Protein AF-A0A9P7G8K1-F1 (afdb_monomer)

Foldseek 3Di:
DEPPDPLLVVQQPDQEAEDAQQQDWDFDDYPVQVVVVVVVLVVCCVVPVVVRPPDDDDDGDPDDIDGSNRVSVVSCVPHPHHGHYHYDHVVVLLVLLVVLVVVLVVVQVVVCVVCVVVVDHDDSDDPPCPPVVVSNPPPPVPPDPDDHDCPVVVVVPD

Radius of gyration: 20.52 Å; Cα contacts (8 Å, |Δi|>4): 127; chains: 1; bounding box: 41×56×45 Å

Sequence (158 aa):
MGPNDRLVTSTLTMSRVPVWDRNWSSTNICVWDAAAAHLLLEDALTRDVKEARGQAFLVTGKDPAWRLEDTREAVKHFASRPVILDDVPPLPIFILAHLVEASLFLRYHILLLFLFPFGIKPRLVPKWIGQLVYLQPATLEYLSDIVIDDSRAKKVLG

Nearest PDB structures (foldseek):
  6yj4-assembly1_P  TM=7.658E-01  e=9.724E-02  Yarrowia lipolytica
  3sc6-assembly6_F  TM=6.679E-01  e=2.637E-01  Bacillus anthracis str. Ames
  1rkx-assembly1_D  TM=7.770E-01  e=3.528E+00  Yersinia pseudotuberculosis
  1rkx-assembly1_A  TM=7.174E-01  e=7.331E+00  Yersinia pseudotuberculosis

Secondary structure (DSSP, 8-state):
--TT-HHHHHHHH-SEEEES-TT-EE----HHHHHHHHHHHHHHHHH-HHHHTT-------SSPPEEHHHHHHHHHHH-SS--EEEE--HHHHHHHHHHHHHHHHHHHHHHHHHHGGGTPPPPSS-GGGGGGGGGS--TTTT--------HHHHHHH-

Organism: NCBI:txid117018

Structure (mmCIF, N/CA/C/O backbone):
data_AF-A0A9P7G8K1-F1
#
_entry.id   AF-A0A9P7G8K1-F1
#
loop_
_atom_site.group_PDB
_atom_site.id
_atom_site.type_symbol
_atom_site.label_atom_id
_atom_site.label_alt_id
_atom_site.label_comp_id
_atom_site.label_asym_id
_atom_site.label_entity_id
_atom_site.label_seq_id
_atom_site.pdbx_PDB_ins_code
_atom_site.Cartn_x
_atom_site.Cartn_y
_atom_site.Cartn_z
_atom_site.occupancy
_atom_site.B_iso_or_equiv
_atom_site.auth_seq_id
_atom_site.auth_comp_id
_atom_site.auth_asym_id
_atom_site.auth_atom_id
_atom_site.pdbx_PDB_model_num
ATOM 1 N N . MET A 1 1 ? -6.601 -7.956 0.400 1.00 85.38 1 MET A N 1
ATOM 2 C CA . MET A 1 1 ? -6.605 -8.798 -0.806 1.00 85.38 1 MET A CA 1
ATOM 3 C C . MET A 1 1 ? -7.999 -9.291 -1.112 1.00 85.38 1 MET A C 1
ATOM 5 O O . MET A 1 1 ? -8.682 -9.831 -0.251 1.00 85.38 1 MET A O 1
ATOM 9 N N . GLY A 1 2 ? -8.433 -9.070 -2.341 1.00 88.44 2 GLY A N 1
ATOM 10 C CA . GLY A 1 2 ? -9.749 -9.445 -2.832 1.00 88.44 2 GLY A CA 1
ATOM 11 C C . GLY A 1 2 ? -9.874 -9.087 -4.311 1.00 88.44 2 GLY A C 1
ATOM 12 O O . GLY A 1 2 ? -8.876 -8.705 -4.933 1.00 88.44 2 GLY A O 1
ATOM 13 N N . PRO A 1 3 ? -11.081 -9.180 -4.884 1.00 86.12 3 PRO A N 1
ATOM 14 C CA . PRO A 1 3 ? -11.328 -8.718 -6.244 1.00 86.12 3 PRO A CA 1
ATOM 15 C C . PRO A 1 3 ? -10.910 -7.247 -6.402 1.00 86.12 3 PRO A C 1
ATOM 17 O O . PRO A 1 3 ? -11.234 -6.421 -5.552 1.00 86.12 3 PRO A O 1
ATOM 20 N N . ASN A 1 4 ? -10.200 -6.917 -7.484 1.00 87.06 4 ASN A N 1
ATOM 21 C CA . ASN A 1 4 ? -9.660 -5.577 -7.772 1.00 87.06 4 ASN A CA 1
ATOM 22 C C . ASN A 1 4 ? -8.570 -5.064 -6.810 1.00 87.06 4 ASN A C 1
ATOM 24 O O . ASN A 1 4 ? -8.258 -3.871 -6.813 1.00 87.06 4 ASN A O 1
ATOM 28 N N . ASP A 1 5 ? -7.950 -5.939 -6.013 1.00 89.56 5 ASP A N 1
ATOM 29 C CA . ASP A 1 5 ? -6.738 -5.590 -5.268 1.00 89.56 5 ASP A CA 1
ATOM 30 C C . ASP A 1 5 ? -5.647 -5.105 -6.235 1.00 89.56 5 ASP A C 1
ATOM 32 O O . ASP A 1 5 ? -5.377 -5.759 -7.244 1.00 89.56 5 ASP A O 1
ATOM 36 N N . ARG A 1 6 ? -5.032 -3.946 -5.970 1.00 85.44 6 ARG A N 1
ATOM 37 C CA . ARG A 1 6 ? -4.102 -3.321 -6.925 1.00 85.44 6 ARG A CA 1
ATOM 38 C C . ARG A 1 6 ? -2.840 -4.143 -7.143 1.00 85.44 6 ARG A C 1
ATOM 40 O O . ARG A 1 6 ? -2.367 -4.197 -8.276 1.00 85.44 6 ARG A O 1
ATOM 47 N N . LEU A 1 7 ? -2.307 -4.777 -6.101 1.00 87.31 7 LEU A N 1
ATOM 48 C CA . LEU A 1 7 ? -1.091 -5.582 -6.198 1.00 87.31 7 LEU A CA 1
ATOM 49 C C . LEU A 1 7 ? -1.358 -6.835 -7.037 1.00 87.31 7 LEU A C 1
ATOM 51 O O . LEU A 1 7 ? -0.624 -7.120 -7.984 1.00 87.31 7 LEU A O 1
ATOM 55 N N . VAL A 1 8 ? -2.457 -7.533 -6.748 1.00 90.31 8 VAL A N 1
ATOM 56 C CA . VAL A 1 8 ? -2.844 -8.748 -7.480 1.00 90.31 8 VAL A CA 1
ATOM 57 C C . VAL A 1 8 ? -3.255 -8.415 -8.918 1.00 90.31 8 VAL A C 1
ATOM 59 O O . VAL A 1 8 ? -2.762 -9.022 -9.867 1.00 90.31 8 VAL A O 1
ATOM 62 N N . THR A 1 9 ? -4.110 -7.409 -9.107 1.00 90.06 9 THR A N 1
ATOM 63 C CA . THR A 1 9 ? -4.649 -7.031 -10.424 1.00 90.06 9 THR A CA 1
ATOM 64 C C . THR A 1 9 ? -3.560 -6.495 -11.349 1.00 90.06 9 THR A C 1
ATOM 66 O O . THR A 1 9 ? -3.503 -6.891 -12.510 1.00 90.06 9 THR A O 1
ATOM 69 N N . SER A 1 10 ? -2.663 -5.626 -10.872 1.00 85.50 10 SER A N 1
ATOM 70 C CA . SER A 1 10 ? -1.548 -5.137 -11.703 1.00 85.50 10 SER A CA 1
ATOM 71 C C . SER A 1 10 ? -0.658 -6.290 -12.178 1.00 85.50 10 SER A C 1
ATOM 73 O O . SER A 1 10 ? -0.394 -6.418 -13.375 1.00 85.50 10 SER A O 1
ATOM 75 N N . THR A 1 11 ? -0.315 -7.207 -11.272 1.00 89.12 11 THR A N 1
ATOM 76 C CA . THR A 1 11 ? 0.463 -8.414 -11.585 1.00 89.12 11 THR A CA 1
ATOM 77 C C . THR A 1 11 ? -0.248 -9.324 -12.602 1.00 89.12 11 THR A C 1
ATOM 79 O O . THR A 1 11 ? 0.377 -9.868 -13.513 1.00 89.12 11 THR A O 1
ATOM 82 N N . LEU A 1 12 ? -1.575 -9.460 -12.509 1.00 90.38 12 LEU A N 1
ATOM 83 C CA . LEU A 1 12 ? -2.387 -10.281 -13.419 1.00 90.38 12 LEU A CA 1
ATOM 84 C C . LEU A 1 12 ? -2.767 -9.605 -14.743 1.00 90.38 12 LEU A C 1
ATOM 86 O O . LEU A 1 12 ? -3.204 -10.303 -15.656 1.00 90.38 12 LEU A O 1
ATOM 90 N N . THR A 1 13 ? -2.581 -8.295 -14.889 1.00 89.06 13 THR A N 1
ATOM 91 C CA . THR A 1 13 ? -2.885 -7.566 -16.135 1.00 89.06 13 THR A CA 1
ATOM 92 C C . THR A 1 13 ? -1.637 -7.299 -16.977 1.00 89.06 13 THR A C 1
ATOM 94 O O . THR A 1 13 ? -1.677 -7.427 -18.201 1.00 89.06 13 THR A O 1
ATOM 97 N N . MET A 1 14 ? -0.488 -7.019 -16.359 1.00 86.31 14 MET A N 1
ATOM 98 C CA . MET A 1 14 ? 0.750 -6.676 -17.072 1.00 86.31 14 MET A CA 1
ATOM 99 C C . MET A 1 14 ? 1.533 -7.928 -17.482 1.00 86.31 14 MET A C 1
ATOM 101 O O . MET A 1 14 ? 1.711 -8.830 -16.674 1.00 86.31 14 MET A O 1
ATOM 105 N N . SER A 1 15 ? 2.005 -8.029 -18.727 1.00 82.06 15 SER A N 1
ATOM 106 C CA . SER A 1 15 ? 2.845 -9.167 -19.160 1.00 82.06 15 SER A CA 1
ATOM 107 C C . SER A 1 15 ? 4.207 -9.194 -18.455 1.00 82.06 15 SER A C 1
ATOM 109 O O . SER A 1 15 ? 4.750 -10.262 -18.175 1.00 82.06 15 SER A O 1
ATOM 111 N N . ARG A 1 16 ? 4.737 -8.005 -18.154 1.00 90.88 16 ARG A N 1
ATOM 112 C CA . ARG A 1 16 ? 5.974 -7.779 -17.410 1.00 90.88 16 ARG A CA 1
ATOM 113 C C . ARG A 1 16 ? 5.693 -6.811 -16.275 1.00 90.88 16 ARG A C 1
ATOM 115 O O . ARG A 1 16 ? 5.141 -5.738 -16.516 1.00 90.88 16 ARG A O 1
ATOM 122 N N . VAL A 1 17 ? 6.045 -7.198 -15.060 1.00 90.25 17 VAL A N 1
ATOM 123 C CA . VAL A 1 17 ? 5.748 -6.445 -13.844 1.00 90.25 17 VAL A CA 1
ATOM 124 C C . VAL A 1 17 ? 7.066 -5.916 -13.289 1.00 90.25 17 VAL A C 1
ATOM 126 O O . VAL A 1 17 ? 7.893 -6.728 -12.874 1.00 90.25 17 VAL A O 1
ATOM 129 N N . PRO A 1 18 ? 7.295 -4.593 -13.276 1.00 90.69 18 PRO A N 1
ATOM 130 C CA . PRO A 1 18 ? 8.450 -4.028 -12.592 1.00 90.69 18 PRO A CA 1
ATOM 131 C C . PRO A 1 18 ? 8.297 -4.207 -11.078 1.00 90.69 18 PRO A C 1
ATOM 133 O O . PRO A 1 18 ? 7.240 -3.919 -10.516 1.00 90.69 18 PRO A O 1
ATOM 136 N N . VAL A 1 19 ? 9.355 -4.671 -10.420 1.00 90.44 19 VAL A N 1
ATOM 137 C CA . VAL A 1 19 ? 9.393 -4.946 -8.982 1.00 90.44 19 VAL A CA 1
ATOM 138 C C . VAL A 1 19 ? 10.602 -4.246 -8.369 1.00 90.44 19 VAL A C 1
ATOM 140 O O . VAL A 1 19 ? 11.738 -4.518 -8.744 1.00 90.44 19 VAL A O 1
ATOM 143 N N . TRP A 1 20 ? 10.354 -3.353 -7.412 1.00 89.56 20 TRP A N 1
ATOM 144 C CA . TRP A 1 20 ? 11.383 -2.579 -6.694 1.00 89.56 20 TRP A CA 1
ATOM 145 C C . TRP A 1 20 ? 11.249 -2.678 -5.165 1.00 89.56 20 TRP A C 1
ATOM 147 O O . TRP A 1 20 ? 12.001 -2.057 -4.421 1.00 89.56 20 TRP A O 1
ATOM 157 N N . ASP A 1 21 ? 10.279 -3.450 -4.682 1.00 88.94 21 ASP A N 1
ATOM 158 C CA . ASP A 1 21 ? 9.817 -3.523 -3.291 1.00 88.94 21 ASP A CA 1
ATOM 159 C C . ASP A 1 21 ? 9.877 -4.960 -2.734 1.00 88.94 21 ASP A C 1
ATOM 161 O O . ASP A 1 21 ? 9.194 -5.287 -1.768 1.00 88.94 21 ASP A O 1
ATOM 165 N N . ARG A 1 22 ? 10.710 -5.828 -3.329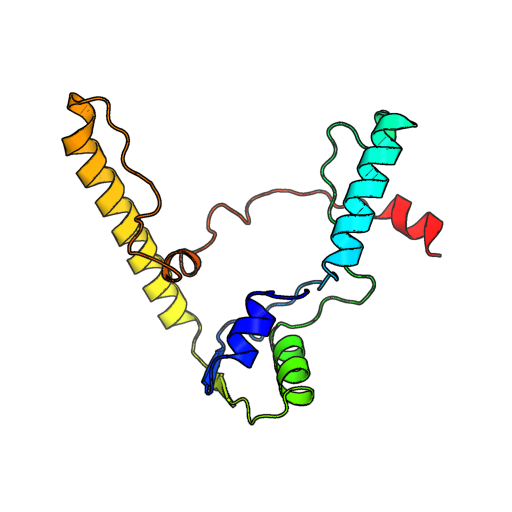 1.00 88.25 22 ARG A N 1
ATOM 166 C CA . ARG A 1 22 ? 10.778 -7.278 -3.039 1.00 88.25 22 ARG A CA 1
ATOM 167 C C . ARG A 1 22 ? 10.888 -7.623 -1.561 1.00 88.25 22 ARG A C 1
ATOM 169 O O . ARG A 1 22 ? 10.190 -8.504 -1.072 1.00 88.25 22 ARG A O 1
ATOM 176 N N . ASN A 1 23 ? 11.749 -6.891 -0.860 1.00 87.62 23 ASN A N 1
ATOM 177 C CA . ASN A 1 23 ? 12.077 -7.145 0.539 1.00 87.62 23 ASN A CA 1
ATOM 178 C C . ASN A 1 23 ? 11.064 -6.541 1.520 1.00 87.62 23 ASN A C 1
ATOM 180 O O . ASN A 1 23 ? 11.155 -6.798 2.721 1.00 87.62 23 ASN A O 1
ATOM 184 N N . TRP A 1 24 ? 10.114 -5.732 1.041 1.00 85.38 24 TRP A N 1
ATOM 185 C CA . TRP A 1 24 ? 9.066 -5.194 1.895 1.00 85.38 24 TRP A CA 1
ATOM 186 C C . TRP A 1 24 ? 8.145 -6.321 2.350 1.00 85.38 24 TRP A C 1
ATOM 188 O O . TRP A 1 24 ? 7.761 -7.172 1.549 1.00 85.38 24 TRP A O 1
ATOM 198 N N . SER A 1 25 ? 7.799 -6.325 3.634 1.00 87.81 25 SER A N 1
ATOM 199 C CA . SER A 1 25 ? 6.924 -7.333 4.225 1.00 87.81 25 SER A CA 1
ATOM 200 C C . SER A 1 25 ? 5.687 -6.676 4.817 1.00 87.81 25 SER A C 1
ATOM 202 O O . SER A 1 25 ? 5.789 -5.656 5.496 1.00 87.81 25 SER A O 1
ATOM 204 N N . SER A 1 26 ? 4.523 -7.271 4.581 1.00 85.94 26 SER A N 1
ATOM 205 C CA . SER A 1 26 ? 3.253 -6.812 5.144 1.00 85.94 26 SER A CA 1
ATOM 206 C C . SER A 1 26 ? 2.335 -7.989 5.440 1.00 85.94 26 SER A C 1
ATOM 208 O O . SER A 1 26 ? 2.398 -9.029 4.783 1.00 85.94 26 SER A O 1
ATOM 210 N N . THR A 1 27 ? 1.455 -7.832 6.428 1.00 88.00 27 THR A N 1
ATOM 211 C CA . THR A 1 27 ? 0.362 -8.784 6.627 1.00 88.00 27 THR A CA 1
ATOM 212 C C . THR A 1 27 ? -0.692 -8.559 5.548 1.00 88.00 27 THR A C 1
ATOM 214 O O . THR A 1 27 ? -1.124 -7.436 5.286 1.00 88.00 27 THR A O 1
ATOM 217 N N . ASN A 1 28 ? -1.101 -9.643 4.898 1.00 87.44 28 ASN A N 1
ATOM 218 C CA . ASN A 1 28 ? -2.161 -9.614 3.903 1.00 87.44 28 ASN A CA 1
ATOM 219 C C . ASN A 1 28 ? -3.466 -10.029 4.583 1.00 87.44 28 ASN A C 1
ATOM 221 O O . ASN A 1 28 ? -3.537 -11.092 5.190 1.00 87.44 28 ASN A O 1
ATOM 225 N N . ILE A 1 29 ? -4.502 -9.199 4.483 1.00 90.00 29 ILE A N 1
ATOM 226 C CA . ILE A 1 29 ? -5.842 -9.520 4.987 1.00 90.00 29 ILE A CA 1
ATOM 227 C C . ILE A 1 29 ? -6.806 -9.756 3.828 1.00 90.00 29 ILE A C 1
ATOM 229 O O . ILE A 1 29 ? -6.748 -9.045 2.820 1.00 90.00 29 ILE A O 1
ATOM 233 N N . CYS A 1 30 ? -7.704 -10.732 3.943 1.00 90.81 30 CYS A N 1
ATOM 234 C CA . CYS A 1 30 ? -8.800 -10.893 2.994 1.00 90.81 30 CYS A CA 1
ATOM 235 C C . CYS A 1 30 ? -9.792 -9.725 3.133 1.00 90.81 30 CYS A C 1
ATOM 237 O O . CYS A 1 30 ? -10.145 -9.327 4.239 1.00 90.81 30 CYS A O 1
ATOM 239 N N . VAL A 1 31 ? -10.276 -9.167 2.020 1.00 91.88 31 VAL A N 1
ATOM 240 C CA . VAL A 1 31 ? -11.227 -8.037 2.053 1.00 91.88 31 VAL A CA 1
ATOM 241 C C . VAL A 1 31 ? -12.518 -8.384 2.805 1.00 91.88 31 VAL A C 1
ATOM 243 O O . VAL A 1 31 ? -13.105 -7.524 3.455 1.00 91.88 31 VAL A O 1
ATOM 246 N N . TRP A 1 32 ? -12.931 -9.652 2.760 1.00 92.44 32 TRP A N 1
ATOM 247 C CA . TRP A 1 32 ? -14.110 -10.144 3.469 1.00 92.44 32 TRP A CA 1
ATOM 248 C C . TRP A 1 32 ? -13.891 -10.193 4.982 1.00 92.44 32 TRP A C 1
ATOM 250 O O . TRP A 1 32 ? -14.783 -9.808 5.730 1.00 92.44 32 TRP A O 1
ATOM 260 N N . ASP A 1 33 ? -12.689 -10.567 5.426 1.00 90.19 33 ASP A N 1
ATOM 261 C CA . ASP A 1 33 ? -12.328 -10.557 6.847 1.00 90.19 33 ASP A CA 1
ATOM 262 C C . ASP A 1 33 ? -12.242 -9.122 7.375 1.00 90.19 33 ASP A C 1
ATOM 264 O O . ASP A 1 33 ? -12.709 -8.838 8.475 1.00 90.19 33 ASP A O 1
ATOM 268 N N . ALA A 1 34 ? -11.720 -8.190 6.570 1.00 89.56 34 ALA A N 1
ATOM 269 C CA . ALA A 1 34 ? -11.726 -6.768 6.909 1.00 89.56 34 ALA A CA 1
ATOM 270 C C . ALA A 1 34 ? -13.161 -6.229 7.0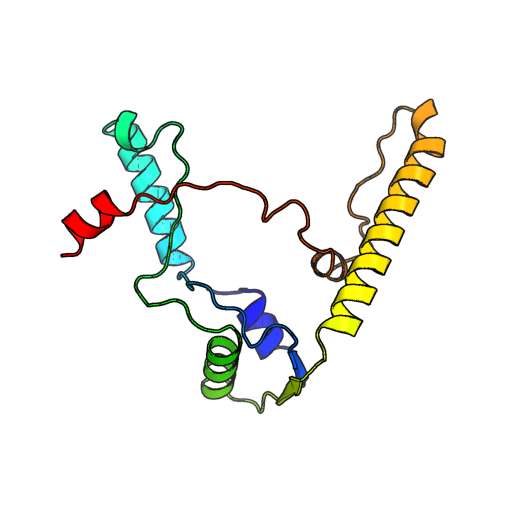59 1.00 89.56 34 ALA A C 1
ATOM 272 O O . ALA A 1 34 ? -13.464 -5.530 8.025 1.00 89.56 34 ALA A O 1
ATOM 273 N N . ALA A 1 35 ? -14.067 -6.588 6.142 1.00 92.06 35 ALA A N 1
ATOM 274 C CA . ALA A 1 35 ? -15.477 -6.212 6.233 1.00 92.06 35 ALA A CA 1
ATOM 275 C C . ALA A 1 35 ? -16.156 -6.815 7.476 1.00 92.06 35 ALA A C 1
ATOM 277 O O . ALA A 1 35 ? -16.860 -6.105 8.194 1.00 92.06 35 ALA A O 1
ATOM 278 N N . ALA A 1 36 ? -15.906 -8.093 7.770 1.00 90.44 36 ALA A N 1
ATOM 279 C CA . ALA A 1 36 ? -16.415 -8.749 8.971 1.00 90.44 36 ALA A CA 1
ATOM 280 C C . ALA A 1 36 ? -15.892 -8.080 10.252 1.00 90.44 36 ALA A C 1
ATOM 282 O O . ALA A 1 36 ? -16.669 -7.834 11.172 1.00 90.44 36 ALA A O 1
ATOM 283 N N . ALA A 1 37 ? -14.608 -7.715 10.295 1.00 89.38 37 ALA A N 1
ATOM 284 C CA . ALA A 1 37 ? -14.026 -6.990 11.420 1.00 89.38 37 ALA A CA 1
ATOM 285 C C . ALA A 1 37 ? -14.717 -5.637 11.647 1.00 89.38 37 ALA A C 1
ATOM 287 O O . ALA A 1 37 ? -15.043 -5.306 12.784 1.00 89.38 37 ALA A O 1
ATOM 288 N N . HIS A 1 38 ? -15.011 -4.881 10.584 1.00 89.81 38 HIS A N 1
ATOM 289 C CA . HIS A 1 38 ? -15.763 -3.630 10.704 1.00 89.81 38 HIS A CA 1
ATOM 290 C C . HIS A 1 38 ? -17.171 -3.836 11.279 1.00 89.81 38 HIS A C 1
ATOM 292 O O . HIS A 1 38 ? -17.560 -3.091 12.176 1.00 89.81 38 HIS A O 1
ATOM 298 N N . LEU A 1 39 ? -17.903 -4.859 10.826 1.00 92.12 39 LEU A N 1
ATOM 299 C CA . LEU A 1 39 ? -19.236 -5.182 11.355 1.00 92.12 39 LEU A CA 1
ATOM 300 C C . LEU A 1 39 ? -19.188 -5.599 12.831 1.00 92.12 39 LEU A C 1
ATOM 302 O O . LEU A 1 39 ? -20.045 -5.201 13.614 1.00 92.12 39 LEU A O 1
ATOM 306 N N . LEU A 1 40 ? -18.170 -6.364 13.234 1.00 88.69 40 LEU A N 1
ATOM 307 C CA . LEU A 1 40 ? -17.974 -6.749 14.634 1.00 88.69 40 LEU A CA 1
ATOM 308 C C . LEU A 1 40 ? -17.637 -5.545 15.523 1.00 88.69 40 LEU A C 1
ATOM 310 O O . LEU A 1 40 ? -18.090 -5.487 16.664 1.00 88.69 40 LEU A O 1
ATOM 314 N N . LEU A 1 41 ? -16.870 -4.577 15.013 1.00 89.06 41 LEU A N 1
ATOM 315 C CA . LEU A 1 41 ? -16.583 -3.330 15.726 1.00 89.06 41 LEU A CA 1
ATOM 316 C C . LEU A 1 41 ? -17.833 -2.446 15.856 1.00 89.06 41 LEU A C 1
ATOM 318 O O . LEU A 1 41 ? -18.036 -1.830 16.900 1.00 89.06 41 LEU A O 1
ATOM 322 N N . GLU A 1 42 ? -18.685 -2.400 14.832 1.00 89.94 42 GLU A N 1
ATOM 323 C CA . GLU A 1 42 ? -19.977 -1.702 14.881 1.00 89.94 42 GLU A CA 1
ATOM 324 C C . GLU A 1 42 ? -20.944 -2.348 15.888 1.00 89.94 42 GLU A C 1
ATOM 326 O O . GLU A 1 42 ? -21.562 -1.658 16.705 1.00 89.94 42 GLU A O 1
ATOM 331 N N . ASP A 1 43 ? -21.028 -3.678 15.894 1.00 90.25 43 ASP A N 1
ATOM 332 C CA . ASP A 1 43 ? -21.795 -4.426 16.891 1.00 90.25 43 ASP A CA 1
ATOM 333 C C . ASP A 1 43 ? -21.258 -4.184 18.315 1.00 90.25 43 ASP A C 1
ATOM 335 O O . ASP A 1 43 ? -22.029 -3.908 19.238 1.00 90.25 43 ASP A O 1
ATOM 339 N N . ALA A 1 44 ? -19.932 -4.183 18.495 1.00 87.94 44 ALA A N 1
ATOM 340 C CA . ALA A 1 44 ? -19.301 -3.864 19.774 1.00 87.94 44 ALA A CA 1
ATOM 341 C C . ALA A 1 44 ? -19.643 -2.444 20.249 1.00 87.94 44 ALA A C 1
ATOM 343 O O . ALA A 1 44 ? -19.982 -2.267 21.415 1.00 87.94 44 ALA A O 1
ATOM 344 N N . LEU A 1 45 ? -19.657 -1.442 19.359 1.00 89.44 45 LEU A N 1
ATOM 345 C CA . LEU A 1 45 ? -20.097 -0.080 19.702 1.00 89.44 45 LEU A CA 1
ATOM 346 C C . LEU A 1 45 ? -21.537 -0.037 20.227 1.00 89.44 45 LEU A C 1
ATOM 348 O O . LEU A 1 45 ? -21.850 0.809 21.066 1.00 89.44 45 LEU A O 1
ATOM 352 N N . THR A 1 46 ? -22.398 -0.930 19.738 1.00 92.38 46 THR A N 1
ATOM 353 C CA . THR A 1 46 ? -23.801 -1.020 20.158 1.00 92.38 46 THR A CA 1
ATOM 354 C C . THR A 1 46 ? -23.946 -1.738 21.500 1.00 92.38 46 THR A C 1
ATOM 356 O O . THR A 1 46 ? -24.760 -1.326 22.328 1.00 92.38 46 THR A O 1
ATOM 359 N N . ARG A 1 47 ? -23.153 -2.792 21.739 1.00 92.62 47 ARG A N 1
ATOM 360 C CA . ARG A 1 47 ? -23.195 -3.592 22.976 1.00 92.62 47 ARG A CA 1
ATOM 361 C C . ARG A 1 47 ? -22.461 -2.936 24.146 1.00 92.62 47 ARG A C 1
ATOM 363 O O . ARG A 1 47 ? -23.028 -2.827 25.230 1.00 92.62 47 ARG A O 1
ATOM 370 N N . ASP A 1 48 ? -21.222 -2.504 23.932 1.00 88.62 48 ASP A N 1
ATOM 371 C CA . ASP A 1 48 ? -20.412 -1.766 24.900 1.00 88.62 48 ASP A CA 1
ATOM 372 C C . ASP A 1 48 ? -19.524 -0.739 24.189 1.00 88.62 48 ASP A C 1
ATOM 374 O O . ASP A 1 48 ? -18.459 -1.022 23.637 1.00 88.62 48 ASP A O 1
ATOM 378 N N . VAL A 1 49 ? -19.939 0.519 24.298 1.00 87.56 49 VAL A N 1
ATOM 379 C CA . VAL A 1 49 ? -19.260 1.675 23.712 1.00 87.56 49 VAL A CA 1
ATOM 380 C C . VAL A 1 49 ? -17.775 1.742 24.104 1.00 87.56 49 VAL A C 1
ATOM 382 O O . VAL A 1 49 ? -16.963 2.239 23.322 1.00 87.56 49 VAL A O 1
ATOM 385 N N . LYS A 1 50 ? -17.384 1.252 25.287 1.00 85.50 50 LYS A N 1
ATOM 386 C CA . LYS A 1 50 ? -15.986 1.284 25.752 1.00 85.50 50 LYS A CA 1
ATOM 387 C C . LYS A 1 50 ? -15.078 0.324 24.987 1.00 85.50 50 LYS A C 1
ATOM 389 O O . LYS A 1 50 ? -13.860 0.510 25.009 1.00 85.50 50 LYS A O 1
ATOM 394 N N . GLU A 1 51 ? -15.636 -0.689 24.330 1.00 80.75 51 GLU A N 1
ATOM 395 C CA . GLU A 1 51 ? -14.843 -1.669 23.593 1.00 80.75 51 GLU A CA 1
ATOM 396 C C . GLU A 1 51 ? -14.268 -1.099 22.299 1.00 80.75 51 GLU A C 1
ATOM 398 O O . GLU A 1 51 ? -13.160 -1.493 21.942 1.00 80.75 51 GLU A O 1
ATOM 403 N N . ALA A 1 52 ? -14.972 -0.163 21.650 1.00 83.19 52 ALA A N 1
ATOM 404 C CA . ALA A 1 52 ? -14.630 0.309 20.307 1.00 83.19 52 ALA A CA 1
ATOM 405 C C . ALA A 1 52 ? -14.575 1.838 20.121 1.00 83.19 52 ALA A C 1
ATOM 407 O O . ALA A 1 52 ? -13.940 2.324 19.182 1.00 83.19 52 ALA A O 1
ATOM 408 N N . ARG A 1 53 ? -15.200 2.644 20.990 1.00 88.00 53 ARG A N 1
ATOM 409 C CA . ARG A 1 53 ? -15.299 4.095 20.760 1.00 88.00 53 ARG A CA 1
ATOM 410 C C . ARG A 1 53 ? -13.951 4.797 20.902 1.00 88.00 53 ARG A C 1
ATOM 412 O O . ARG A 1 53 ? -13.321 4.741 21.953 1.00 88.00 53 ARG A O 1
ATOM 419 N N . GLY A 1 54 ? -13.586 5.561 19.871 1.00 84.56 54 GLY A N 1
ATOM 420 C CA . GLY A 1 54 ? -12.402 6.428 19.878 1.00 84.56 54 GLY A CA 1
ATOM 421 C C . GLY A 1 54 ? -11.073 5.673 19.849 1.00 84.56 54 GLY A C 1
ATOM 422 O O . GLY A 1 54 ? -10.035 6.285 20.078 1.00 84.56 54 GLY A O 1
ATOM 423 N N . GLN A 1 55 ? -11.104 4.366 19.585 1.00 82.00 55 GLN A N 1
ATOM 424 C CA . GLN A 1 55 ? -9.914 3.533 19.465 1.00 82.00 55 GLN A CA 1
ATOM 425 C C . GLN A 1 55 ? -9.507 3.392 17.998 1.00 82.00 55 GLN A C 1
ATOM 427 O O . GLN A 1 55 ? -10.351 3.365 17.100 1.00 82.00 55 GLN A O 1
ATOM 432 N N . ALA A 1 56 ? -8.201 3.296 17.765 1.00 81.81 56 ALA A N 1
ATOM 433 C CA . ALA A 1 56 ? -7.646 2.905 16.479 1.00 81.81 56 ALA A CA 1
ATOM 434 C C . ALA A 1 56 ? -7.420 1.390 16.487 1.00 81.81 56 ALA A C 1
ATOM 436 O O . ALA A 1 56 ? -6.793 0.863 17.405 1.00 81.81 56 ALA A O 1
ATOM 437 N N . PHE A 1 57 ? -7.924 0.699 15.467 1.00 80.81 57 PHE A N 1
ATOM 438 C CA . PHE A 1 57 ? -7.768 -0.744 15.317 1.00 80.81 57 PHE A CA 1
ATOM 439 C C . PHE A 1 57 ? -6.875 -1.051 14.123 1.00 80.81 57 PHE A C 1
ATOM 441 O O . PHE A 1 57 ? -7.091 -0.524 13.031 1.00 80.81 57 PHE A O 1
ATOM 448 N N . LEU A 1 58 ? -5.905 -1.941 14.323 1.00 83.44 58 LEU A N 1
ATOM 449 C CA . LEU A 1 58 ? -5.162 -2.562 13.236 1.00 83.44 58 LEU A CA 1
ATOM 450 C C . LEU A 1 58 ? -5.772 -3.938 12.961 1.00 83.44 58 LEU A C 1
ATOM 452 O O . LEU A 1 58 ? -5.710 -4.826 13.808 1.00 83.44 58 LEU A O 1
ATOM 456 N N . VAL A 1 59 ? -6.357 -4.114 11.778 1.00 84.31 59 VAL A N 1
ATOM 457 C CA . VAL A 1 59 ? -6.915 -5.402 11.349 1.00 84.31 59 VAL A CA 1
ATOM 458 C C . VAL A 1 59 ? -5.890 -6.103 10.462 1.00 84.31 59 VAL A C 1
ATOM 460 O O . VAL A 1 59 ? -5.545 -5.602 9.392 1.00 84.31 59 VAL A O 1
ATOM 463 N N . THR A 1 60 ? -5.396 -7.259 10.902 1.00 85.88 60 THR A N 1
ATOM 464 C CA . THR A 1 60 ? -4.386 -8.046 10.180 1.00 85.88 60 THR A CA 1
ATOM 465 C C . THR A 1 60 ? -4.918 -9.417 9.785 1.00 85.88 60 THR A C 1
ATOM 467 O O . THR A 1 60 ? -5.869 -9.927 10.375 1.00 85.88 60 THR A O 1
ATOM 470 N N . GLY A 1 61 ? -4.275 -10.038 8.793 1.00 83.81 61 GLY A N 1
ATOM 471 C CA . GLY A 1 61 ? -4.469 -11.461 8.515 1.00 83.81 61 GLY A CA 1
ATOM 472 C C . GLY A 1 61 ? -3.975 -12.341 9.668 1.00 83.81 61 GLY A C 1
ATOM 473 O O . GLY A 1 61 ? -3.187 -11.899 10.506 1.00 83.81 61 GLY A O 1
ATOM 474 N N . LYS A 1 62 ? -4.449 -13.591 9.697 1.00 82.25 62 LYS A N 1
ATOM 475 C CA . LYS A 1 62 ? -4.029 -14.611 10.672 1.00 82.25 62 LYS A CA 1
ATOM 476 C C . LYS A 1 62 ? -2.576 -15.053 10.467 1.00 82.25 62 LYS A C 1
ATOM 478 O O . LYS A 1 62 ? -1.898 -15.411 11.426 1.00 82.25 62 LYS A O 1
ATOM 483 N N . ASP A 1 63 ? -2.134 -15.073 9.216 1.00 84.50 63 ASP A N 1
ATOM 484 C CA . ASP A 1 63 ? -0.824 -15.588 8.841 1.00 84.50 63 ASP A CA 1
ATOM 485 C C . ASP A 1 63 ? 0.292 -14.558 9.097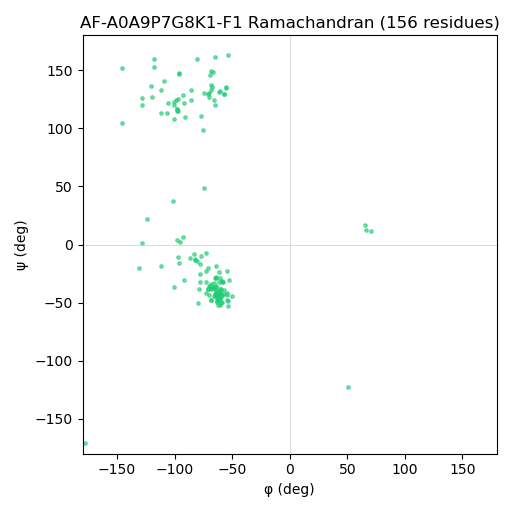 1.00 84.50 63 ASP A C 1
ATOM 487 O O . ASP A 1 63 ? 0.021 -13.354 9.188 1.00 84.50 63 ASP A O 1
ATOM 491 N N . PRO A 1 64 ? 1.561 -15.004 9.204 1.00 86.62 64 PRO A N 1
ATOM 492 C CA . PRO A 1 64 ? 2.709 -14.109 9.319 1.00 86.62 64 PRO A CA 1
ATOM 493 C C . PRO A 1 64 ? 2.763 -13.076 8.189 1.00 86.62 64 PRO A C 1
ATOM 495 O O . PRO A 1 64 ? 2.147 -13.245 7.140 1.00 86.62 64 PRO A O 1
ATOM 498 N N . ALA A 1 65 ? 3.545 -12.012 8.374 1.00 88.19 65 ALA A N 1
ATOM 499 C CA . ALA A 1 65 ? 3.804 -11.072 7.289 1.00 88.19 65 ALA A CA 1
ATOM 500 C C . ALA A 1 65 ? 4.496 -11.786 6.116 1.00 88.19 65 ALA A C 1
ATOM 502 O O . ALA A 1 65 ? 5.471 -12.512 6.311 1.00 88.19 65 ALA A O 1
ATOM 503 N N . TRP A 1 66 ? 3.993 -11.563 4.905 1.00 90.69 66 TRP A N 1
ATOM 504 C CA . TRP A 1 66 ? 4.599 -12.070 3.675 1.00 90.69 66 TRP A CA 1
ATOM 505 C C . TRP A 1 66 ? 5.464 -10.986 3.063 1.00 90.69 66 TRP A C 1
ATOM 507 O O . TRP A 1 66 ? 5.112 -9.802 3.129 1.00 90.69 66 TRP A O 1
ATOM 517 N N . ARG A 1 67 ? 6.554 -11.379 2.400 1.00 91.38 67 ARG A N 1
ATOM 518 C CA . ARG A 1 67 ? 7.235 -10.442 1.510 1.00 91.38 67 ARG A CA 1
ATOM 519 C C . ARG A 1 67 ? 6.338 -10.152 0.310 1.00 91.38 67 ARG A C 1
ATOM 521 O O . ARG A 1 67 ? 5.557 -10.999 -0.143 1.00 91.38 67 ARG A O 1
ATOM 528 N N . LEU A 1 68 ? 6.458 -8.951 -0.242 1.00 90.31 68 LEU A N 1
ATOM 529 C CA . LEU A 1 68 ? 5.753 -8.603 -1.474 1.00 90.31 68 LEU A CA 1
ATOM 530 C C . LEU A 1 68 ? 6.233 -9.450 -2.658 1.00 90.31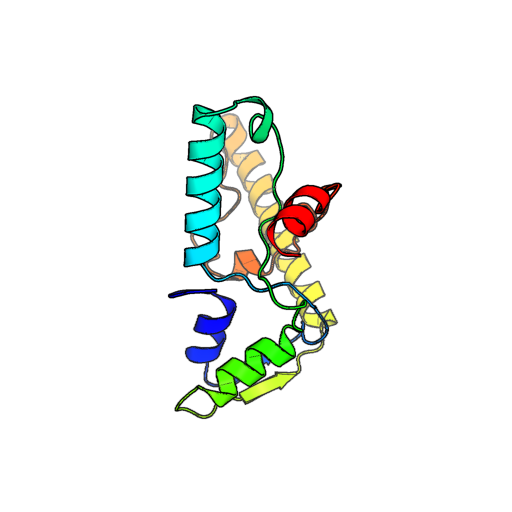 68 LEU A C 1
ATOM 532 O O . LEU A 1 68 ? 5.455 -9.702 -3.578 1.00 90.31 68 LEU A O 1
ATOM 536 N N . GLU A 1 69 ? 7.481 -9.920 -2.636 1.00 91.94 69 GLU A N 1
ATOM 537 C CA . GLU A 1 69 ? 7.979 -10.910 -3.596 1.00 91.94 69 GLU A CA 1
ATOM 538 C C . GLU A 1 69 ? 7.219 -12.238 -3.491 1.00 91.94 69 GLU A C 1
ATOM 540 O O . GLU A 1 69 ? 6.651 -12.675 -4.489 1.00 91.94 69 GLU A O 1
ATOM 545 N N . ASP A 1 70 ? 7.103 -12.812 -2.288 1.00 93.31 70 ASP A N 1
ATOM 546 C CA . ASP A 1 70 ? 6.375 -14.071 -2.054 1.00 93.31 70 ASP A CA 1
ATOM 547 C C . ASP A 1 70 ? 4.918 -13.969 -2.523 1.00 93.31 70 ASP A C 1
ATOM 549 O O . ASP A 1 70 ? 4.367 -14.880 -3.141 1.00 93.31 70 ASP A O 1
ATOM 553 N N . THR A 1 71 ? 4.302 -12.809 -2.289 1.00 91.56 71 THR A N 1
ATOM 554 C CA . THR A 1 71 ? 2.945 -12.513 -2.758 1.00 91.56 71 THR A CA 1
ATOM 555 C C . THR A 1 71 ? 2.858 -12.541 -4.289 1.00 91.56 71 THR A C 1
ATOM 557 O O . THR A 1 71 ? 1.942 -13.147 -4.847 1.00 91.56 71 THR A O 1
ATOM 560 N N . ARG A 1 72 ? 3.798 -11.900 -4.997 1.00 91.69 72 ARG A N 1
ATOM 561 C CA . ARG A 1 72 ? 3.813 -11.878 -6.472 1.00 91.69 72 ARG A CA 1
ATOM 562 C C . ARG A 1 72 ? 4.157 -13.241 -7.067 1.00 91.69 72 ARG A C 1
ATOM 564 O O . ARG A 1 72 ? 3.572 -13.606 -8.085 1.00 91.69 72 ARG A O 1
ATOM 571 N N . GLU A 1 73 ? 5.043 -14.004 -6.435 1.00 92.56 73 GLU A N 1
ATOM 572 C CA . GLU A 1 73 ? 5.353 -15.376 -6.846 1.00 92.56 73 GLU A CA 1
ATOM 573 C C . GLU A 1 73 ? 4.149 -16.307 -6.648 1.00 92.56 73 GLU A C 1
ATOM 575 O O . GLU A 1 73 ? 3.855 -17.109 -7.534 1.00 92.56 73 GLU A O 1
ATOM 580 N N . ALA A 1 74 ? 3.363 -16.141 -5.578 1.00 92.81 74 ALA A N 1
ATOM 581 C CA . ALA A 1 74 ? 2.094 -16.855 -5.432 1.00 92.81 74 ALA A CA 1
ATOM 582 C C . ALA A 1 74 ? 1.108 -16.495 -6.555 1.00 92.81 74 ALA A C 1
ATOM 584 O O . ALA A 1 74 ? 0.525 -17.382 -7.178 1.00 92.81 74 ALA A O 1
ATOM 585 N N . VAL A 1 75 ? 0.960 -15.206 -6.887 1.00 92.19 75 VAL A N 1
ATOM 586 C CA . VAL A 1 75 ? 0.120 -14.779 -8.021 1.00 92.19 75 VAL A CA 1
ATOM 587 C C . VAL A 1 75 ? 0.602 -15.404 -9.332 1.00 92.19 75 VAL A C 1
ATOM 589 O O . VAL A 1 75 ? -0.213 -15.895 -10.109 1.00 92.19 75 VAL A O 1
ATOM 592 N N . LYS A 1 76 ? 1.914 -15.429 -9.572 1.00 92.75 76 LYS A N 1
ATOM 593 C CA . LYS A 1 76 ? 2.530 -16.053 -10.750 1.00 92.75 76 LYS A CA 1
ATOM 594 C C . LYS A 1 76 ? 2.318 -17.568 -10.789 1.00 92.75 76 LYS A C 1
ATOM 596 O O . LYS A 1 76 ? 2.083 -18.095 -11.869 1.00 92.75 76 LYS A O 1
ATOM 601 N N . HIS A 1 77 ? 2.346 -18.247 -9.643 1.00 93.56 77 HIS A N 1
ATOM 602 C CA . HIS A 1 77 ? 2.060 -19.679 -9.535 1.00 93.56 77 HIS A CA 1
ATOM 603 C C . HIS A 1 77 ? 0.616 -20.015 -9.936 1.00 93.56 77 HIS A C 1
ATOM 605 O O . HIS A 1 77 ? 0.386 -20.990 -10.646 1.00 93.56 77 HIS A O 1
ATOM 611 N N . PHE A 1 78 ? -0.354 -19.197 -9.516 1.00 92.12 78 PHE A N 1
ATOM 612 C CA . PHE A 1 78 ? -1.773 -19.407 -9.832 1.00 92.12 78 PHE A CA 1
ATOM 613 C C . PHE A 1 78 ? -2.218 -18.789 -11.167 1.00 92.12 78 PHE A C 1
ATOM 615 O O . PHE A 1 78 ? -3.318 -19.074 -11.644 1.00 92.12 78 PHE A O 1
ATOM 622 N N . ALA A 1 79 ? -1.398 -17.941 -11.787 1.00 90.94 79 ALA A N 1
ATOM 623 C CA . ALA A 1 79 ? -1.713 -17.338 -13.073 1.00 90.94 79 ALA A CA 1
ATOM 624 C C . ALA A 1 79 ? -1.654 -18.380 -14.201 1.00 90.94 79 ALA A C 1
ATOM 626 O O . ALA A 1 79 ? -0.656 -19.064 -14.393 1.00 90.94 79 ALA A O 1
ATOM 627 N N . SER A 1 80 ? -2.692 -18.437 -15.040 1.00 90.50 80 SER A N 1
ATOM 628 C CA . SER A 1 80 ? -2.704 -19.314 -16.226 1.00 90.50 80 SER A CA 1
ATOM 629 C C . SER A 1 80 ? -1.782 -18.839 -17.359 1.00 90.50 80 SER A C 1
ATOM 631 O O . SER A 1 80 ? -1.626 -19.530 -18.362 1.00 90.50 80 SER A O 1
ATOM 633 N N . ARG A 1 81 ? -1.203 -17.640 -17.236 1.00 89.56 81 ARG A N 1
ATOM 634 C CA . ARG A 1 81 ? -0.338 -17.000 -18.236 1.00 89.56 81 ARG A CA 1
ATOM 635 C C . ARG A 1 81 ? 1.063 -16.785 -17.656 1.00 89.56 81 ARG A C 1
ATOM 637 O O . ARG A 1 81 ? 1.174 -16.575 -16.448 1.00 89.56 81 ARG A O 1
ATOM 644 N N . PRO A 1 82 ? 2.118 -16.749 -18.486 1.00 88.56 82 PRO A N 1
ATOM 645 C CA . PRO A 1 82 ? 3.453 -16.425 -18.003 1.00 88.56 82 PRO A CA 1
ATOM 646 C C . PRO A 1 82 ? 3.491 -14.977 -17.494 1.00 88.56 82 PRO A C 1
ATOM 648 O O . PRO A 1 82 ? 3.220 -14.039 -18.243 1.00 88.56 82 PRO A O 1
ATOM 651 N N . VAL A 1 83 ? 3.828 -14.807 -16.215 1.00 91.88 83 VAL A N 1
ATOM 652 C CA . VAL A 1 83 ? 4.076 -13.503 -15.586 1.00 91.88 83 VAL A CA 1
ATOM 653 C C . VAL A 1 83 ? 5.579 -13.360 -15.378 1.00 91.88 83 VAL A C 1
ATOM 655 O O . VAL A 1 83 ? 6.199 -14.192 -14.713 1.00 91.88 83 VAL A O 1
ATOM 658 N N . ILE A 1 84 ? 6.168 -12.315 -15.958 1.00 93.00 84 ILE A N 1
ATOM 659 C CA . ILE A 1 84 ? 7.593 -12.004 -15.805 1.00 93.00 84 ILE A CA 1
ATOM 660 C C . ILE A 1 84 ? 7.728 -10.890 -14.769 1.00 93.00 84 ILE A C 1
ATOM 662 O O . ILE A 1 84 ? 7.148 -9.817 -14.940 1.00 93.00 84 ILE A O 1
ATOM 666 N N . LEU A 1 85 ? 8.485 -11.149 -13.703 1.00 93.25 85 LEU A N 1
ATOM 667 C CA . LEU A 1 85 ? 8.818 -10.158 -12.683 1.00 93.25 85 LEU A CA 1
ATOM 668 C C . LEU A 1 85 ? 10.199 -9.576 -12.997 1.00 93.25 85 LEU A C 1
ATOM 670 O O . LEU A 1 85 ? 11.196 -10.295 -12.963 1.00 93.25 85 LEU A O 1
ATOM 674 N N . ASP A 1 86 ? 10.249 -8.286 -13.314 1.00 93.38 86 ASP A N 1
ATOM 675 C CA . ASP A 1 86 ? 11.480 -7.577 -13.661 1.00 93.38 86 ASP A CA 1
ATOM 676 C C . ASP A 1 86 ? 12.007 -6.807 -12.455 1.00 93.38 86 ASP A C 1
ATOM 678 O O . ASP A 1 86 ? 11.305 -5.974 -11.887 1.00 93.38 86 ASP A O 1
ATOM 682 N N . ASP A 1 87 ? 13.256 -7.063 -12.074 1.00 92.81 87 ASP A N 1
ATOM 683 C CA . ASP A 1 87 ? 13.947 -6.271 -11.059 1.00 92.81 87 ASP A CA 1
ATOM 684 C C . ASP A 1 87 ? 14.185 -4.844 -11.534 1.00 92.81 87 ASP A C 1
ATOM 686 O O . ASP A 1 87 ? 14.845 -4.615 -12.551 1.00 92.81 87 ASP A O 1
ATOM 690 N N . VAL A 1 88 ? 13.716 -3.878 -10.751 1.00 91.94 88 VAL A N 1
ATOM 691 C CA . VAL A 1 88 ? 14.028 -2.466 -10.950 1.00 91.94 88 VAL A CA 1
ATOM 692 C C . VAL A 1 88 ? 14.727 -1.936 -9.701 1.00 91.94 88 VAL A C 1
ATOM 694 O O . VAL A 1 88 ? 14.187 -2.064 -8.600 1.00 91.94 88 VAL A O 1
ATOM 697 N N . PRO A 1 89 ? 15.911 -1.308 -9.835 1.00 91.94 89 PRO A N 1
ATOM 698 C CA . PRO A 1 89 ? 16.569 -0.671 -8.705 1.00 91.94 89 PRO A CA 1
ATOM 699 C C . PRO A 1 89 ? 15.638 0.355 -8.024 1.00 91.94 89 PRO A C 1
ATOM 701 O O . PRO A 1 89 ? 15.014 1.161 -8.720 1.00 91.94 89 PRO A O 1
ATOM 704 N N . PRO A 1 90 ? 15.560 0.392 -6.680 1.00 89.0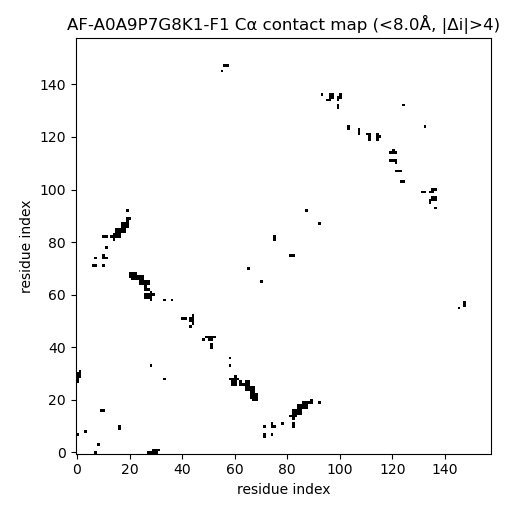6 90 PRO A N 1
ATOM 705 C CA . PRO A 1 90 ? 14.659 1.310 -5.976 1.00 89.06 90 PRO A CA 1
ATOM 706 C C . PRO A 1 90 ? 15.010 2.792 -6.163 1.00 89.06 90 PRO A C 1
ATOM 708 O O . PRO A 1 90 ? 14.133 3.649 -6.122 1.00 89.06 90 PRO A O 1
ATOM 711 N N . LEU A 1 91 ? 16.289 3.113 -6.382 1.00 90.81 91 LEU A N 1
ATOM 712 C CA . LEU A 1 91 ? 16.773 4.495 -6.453 1.00 90.81 91 LEU A CA 1
ATOM 713 C C . LEU A 1 91 ? 16.157 5.303 -7.620 1.00 90.81 91 LEU A C 1
ATOM 715 O O . LEU A 1 91 ? 15.641 6.390 -7.364 1.00 90.81 91 LE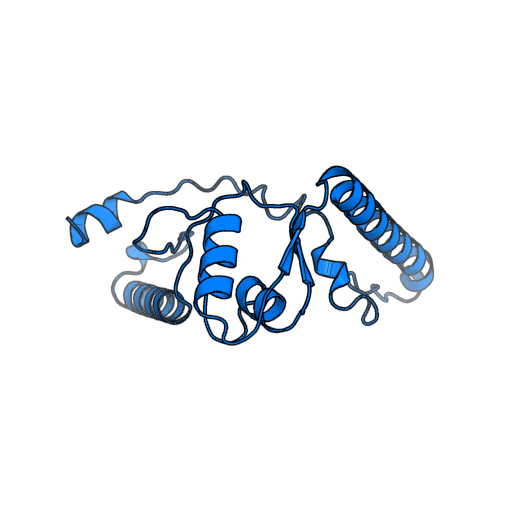U A O 1
ATOM 719 N N . PRO A 1 92 ? 16.136 4.816 -8.878 1.00 91.00 92 PRO A N 1
ATOM 720 C CA . PRO A 1 92 ? 15.401 5.465 -9.964 1.00 91.00 92 PRO A CA 1
ATOM 721 C C . PRO A 1 92 ? 13.921 5.707 -9.654 1.00 91.00 92 PRO A C 1
ATOM 723 O O . PRO A 1 92 ? 13.404 6.784 -9.946 1.00 91.00 92 PRO A O 1
ATOM 726 N N . ILE A 1 93 ? 13.253 4.727 -9.036 1.00 89.00 93 ILE A N 1
ATOM 727 C CA . ILE A 1 93 ? 11.844 4.838 -8.642 1.00 89.00 93 ILE A CA 1
ATOM 728 C C . ILE A 1 93 ? 11.669 5.939 -7.595 1.00 89.00 93 ILE A C 1
ATOM 730 O O . ILE A 1 93 ? 10.772 6.768 -7.719 1.00 89.00 93 ILE A O 1
ATOM 734 N N . PHE A 1 94 ? 12.571 6.006 -6.618 1.00 87.94 94 PHE A N 1
ATOM 735 C CA . PHE A 1 94 ? 12.595 7.047 -5.596 1.00 87.94 94 PHE A CA 1
ATOM 736 C C . PHE A 1 94 ? 12.822 8.449 -6.183 1.00 87.94 94 PHE A C 1
ATOM 738 O O . PHE A 1 94 ? 12.133 9.394 -5.804 1.00 87.94 94 PHE A O 1
ATOM 745 N N . ILE A 1 95 ? 13.743 8.602 -7.138 1.00 91.19 95 ILE A N 1
ATOM 746 C CA . ILE A 1 95 ? 13.969 9.884 -7.826 1.00 91.19 95 ILE A CA 1
ATOM 747 C C . ILE A 1 95 ? 12.715 10.288 -8.608 1.00 91.19 95 ILE A C 1
ATOM 749 O O . ILE A 1 95 ? 12.260 11.426 -8.501 1.00 91.19 95 ILE A O 1
ATOM 753 N N . LEU A 1 96 ? 12.126 9.356 -9.361 1.00 90.12 96 LEU A N 1
ATOM 754 C CA . LEU A 1 96 ? 10.910 9.611 -10.130 1.00 90.12 96 LEU A CA 1
ATOM 755 C C . LEU A 1 96 ? 9.737 10.004 -9.219 1.00 90.12 96 LEU A C 1
ATOM 757 O O . LEU A 1 96 ? 9.018 10.950 -9.534 1.00 90.12 96 LEU A O 1
ATOM 761 N N . ALA A 1 97 ? 9.593 9.338 -8.073 1.00 88.62 97 ALA A N 1
ATOM 762 C CA . ALA A 1 97 ? 8.621 9.669 -7.036 1.00 88.62 97 ALA A CA 1
ATOM 763 C C . ALA A 1 97 ? 8.743 11.135 -6.581 1.00 88.62 97 ALA A C 1
ATOM 765 O O . ALA A 1 97 ? 7.751 11.866 -6.576 1.00 88.62 97 ALA A O 1
ATOM 766 N N . HIS A 1 98 ? 9.967 11.599 -6.301 1.00 89.75 98 HIS A N 1
ATOM 767 C CA . HIS A 1 98 ? 10.232 12.985 -5.892 1.00 89.75 98 HIS A CA 1
ATOM 768 C C . HIS A 1 98 ? 10.005 13.992 -7.021 1.00 89.75 98 HIS A C 1
ATOM 770 O O . HIS A 1 98 ? 9.521 15.094 -6.772 1.00 89.75 98 HIS A O 1
ATOM 776 N N . LEU A 1 99 ? 10.310 13.636 -8.272 1.00 91.19 99 LEU A N 1
ATOM 777 C CA . LEU A 1 99 ? 10.005 14.492 -9.423 1.00 91.19 99 LEU A CA 1
ATOM 778 C C . LEU A 1 99 ? 8.492 14.665 -9.602 1.00 91.19 99 LEU A C 1
ATOM 780 O O . LEU A 1 99 ? 8.024 15.781 -9.842 1.00 91.19 99 LEU A O 1
ATOM 784 N N . VAL A 1 100 ? 7.719 13.585 -9.450 1.00 89.25 100 VAL A N 1
ATOM 785 C CA . VAL A 1 100 ? 6.252 13.636 -9.499 1.00 89.25 100 VAL A CA 1
ATOM 786 C C . VAL A 1 100 ? 5.715 14.503 -8.362 1.00 89.25 100 VAL A C 1
ATOM 788 O O . VAL A 1 100 ? 4.930 15.416 -8.623 1.00 89.25 100 VAL A O 1
ATOM 791 N N . GLU A 1 101 ? 6.173 14.289 -7.130 1.00 88.62 101 GLU A N 1
ATOM 792 C CA . GLU A 1 101 ? 5.773 15.094 -5.973 1.00 88.62 101 GLU A CA 1
ATOM 793 C C . GLU A 1 101 ? 6.109 16.580 -6.157 1.00 88.62 101 GLU A C 1
ATOM 795 O O . GLU A 1 101 ? 5.225 17.428 -6.023 1.00 88.62 101 GLU A O 1
ATOM 800 N N . ALA A 1 102 ? 7.342 16.905 -6.556 1.00 89.69 102 ALA A N 1
ATOM 801 C CA . ALA A 1 102 ? 7.768 18.277 -6.813 1.00 89.69 102 ALA A CA 1
ATOM 802 C C . ALA A 1 102 ? 6.940 18.933 -7.928 1.00 89.69 102 ALA A C 1
ATOM 804 O O . ALA A 1 102 ? 6.538 20.091 -7.801 1.00 89.69 102 ALA A O 1
ATOM 805 N N . SER A 1 103 ? 6.621 18.195 -8.997 1.00 90.25 103 SER A N 1
ATOM 806 C CA . SER A 1 103 ? 5.783 18.703 -10.090 1.00 90.25 103 SER A CA 1
ATOM 807 C C . SER A 1 103 ? 4.359 19.028 -9.627 1.00 90.25 103 SER A C 1
ATOM 809 O O . SER A 1 103 ? 3.794 20.057 -10.007 1.00 90.25 103 SER A O 1
ATOM 811 N N . LEU A 1 104 ? 3.786 18.188 -8.760 1.00 89.44 104 LEU A N 1
ATOM 812 C CA . LEU A 1 104 ? 2.458 18.379 -8.186 1.00 89.44 104 LEU A CA 1
ATOM 813 C C . LEU A 1 104 ? 2.430 19.534 -7.195 1.00 89.44 104 LEU A C 1
ATOM 815 O O . LEU A 1 104 ? 1.512 20.358 -7.245 1.00 89.44 104 LEU A O 1
ATOM 819 N N . PHE A 1 105 ? 3.449 19.618 -6.343 1.00 89.56 105 PHE A N 1
ATOM 820 C CA . PHE A 1 105 ? 3.645 20.709 -5.402 1.00 89.56 105 PHE A CA 1
ATOM 821 C C . PHE A 1 105 ? 3.764 22.043 -6.141 1.00 89.56 105 PHE A C 1
ATOM 823 O O . PHE A 1 105 ? 3.022 22.981 -5.841 1.00 89.56 105 PHE A O 1
ATOM 830 N N . LEU A 1 106 ? 4.631 22.117 -7.154 1.00 91.81 106 LEU A N 1
ATOM 831 C CA . LEU A 1 106 ? 4.834 23.321 -7.952 1.00 91.81 106 LEU A CA 1
ATOM 832 C C . LEU A 1 106 ? 3.550 23.716 -8.686 1.00 91.81 106 LEU A C 1
ATOM 834 O O . LEU A 1 106 ? 3.117 24.863 -8.589 1.00 91.81 106 LEU A O 1
ATOM 838 N N . ARG A 1 107 ? 2.881 22.762 -9.349 1.00 91.94 107 ARG A N 1
ATOM 839 C CA . ARG A 1 107 ? 1.575 22.991 -9.986 1.00 91.94 107 ARG A CA 1
ATOM 840 C C . ARG A 1 107 ? 0.571 23.576 -8.995 1.00 91.94 107 ARG A C 1
ATOM 842 O O . ARG A 1 107 ? -0.123 24.531 -9.336 1.00 91.94 107 ARG A O 1
ATOM 849 N N . TYR A 1 108 ? 0.447 22.981 -7.809 1.00 91.38 108 TYR A N 1
ATOM 850 C CA . TYR A 1 108 ? -0.513 23.423 -6.802 1.00 91.38 108 TYR A CA 1
ATOM 851 C C . TYR A 1 108 ? -0.243 24.868 -6.377 1.00 91.38 108 TYR A C 1
ATOM 853 O O . TYR A 1 108 ? -1.170 25.671 -6.388 1.00 91.38 108 TYR A O 1
ATOM 861 N N . HIS A 1 109 ? 1.011 25.219 -6.084 1.00 90.38 109 HIS A N 1
ATOM 862 C CA . HIS A 1 109 ? 1.378 26.563 -5.625 1.00 90.38 109 HIS A CA 1
ATOM 863 C C . HIS A 1 109 ? 1.277 27.619 -6.728 1.00 90.38 109 HIS A C 1
ATOM 865 O O . HIS A 1 109 ? 0.786 28.716 -6.469 1.00 90.38 109 HIS A O 1
ATOM 871 N N . ILE A 1 110 ? 1.656 27.281 -7.964 1.00 92.81 110 ILE A N 1
ATOM 872 C CA . ILE A 1 110 ? 1.461 28.162 -9.122 1.00 92.81 110 ILE A CA 1
ATOM 873 C C . ILE A 1 110 ? -0.032 28.446 -9.305 1.00 92.81 110 ILE A C 1
ATOM 875 O O . ILE A 1 110 ? -0.442 29.602 -9.364 1.00 92.81 110 ILE A O 1
ATOM 879 N N . LEU A 1 111 ? -0.869 27.404 -9.348 1.00 91.38 111 LEU A N 1
ATOM 880 C CA . LEU A 1 111 ? -2.312 27.584 -9.502 1.00 91.38 111 LEU A CA 1
ATOM 881 C C . LEU A 1 111 ? -2.929 28.312 -8.311 1.00 91.38 111 LEU A C 1
ATOM 883 O O . LEU A 1 111 ? -3.851 29.094 -8.509 1.00 91.38 111 LEU A O 1
ATOM 887 N N . LEU A 1 112 ? -2.433 28.080 -7.096 1.00 91.62 112 LEU A N 1
ATOM 888 C CA . LEU A 1 112 ? -2.898 28.785 -5.912 1.00 91.62 112 LEU A CA 1
ATOM 889 C C . LEU A 1 112 ? -2.632 30.281 -6.064 1.00 91.62 112 LEU A C 1
ATOM 891 O O . LEU A 1 112 ? -3.558 31.053 -5.884 1.00 91.62 112 LEU A O 1
ATOM 895 N N . LEU A 1 113 ? -1.432 30.686 -6.486 1.00 91.06 113 LEU A N 1
ATOM 896 C CA . LEU A 1 113 ? -1.099 32.096 -6.708 1.00 91.06 113 LEU A CA 1
ATOM 897 C C . LEU A 1 113 ? -2.053 32.775 -7.709 1.00 91.06 113 LEU A C 1
ATOM 899 O O . LEU A 1 113 ? -2.508 33.889 -7.460 1.00 91.06 113 LEU A O 1
ATOM 903 N N . PHE A 1 114 ? -2.397 32.098 -8.809 1.00 89.31 114 PHE A N 1
ATOM 904 C CA . PHE A 1 114 ? -3.292 32.646 -9.838 1.00 89.31 114 PHE A CA 1
ATOM 905 C C . PHE A 1 114 ? -4.781 32.601 -9.467 1.00 89.31 114 PHE A C 1
ATOM 907 O O . PHE A 1 114 ? -5.545 33.466 -9.891 1.00 89.31 114 PHE A O 1
ATOM 914 N N . LEU A 1 115 ? -5.213 31.595 -8.703 1.00 89.31 115 LEU A N 1
ATOM 915 C CA . LEU A 1 115 ? -6.622 31.365 -8.364 1.00 89.31 115 LEU A CA 1
ATOM 916 C C . LEU A 1 115 ? -7.027 31.946 -7.004 1.00 89.31 115 LEU A C 1
ATOM 918 O O . LEU A 1 115 ? -8.221 32.113 -6.744 1.00 89.31 115 LEU A O 1
ATOM 922 N N . PHE A 1 116 ? -6.055 32.292 -6.157 1.00 88.38 116 PHE A N 1
ATOM 923 C CA . PHE A 1 116 ? -6.275 32.901 -4.847 1.00 88.38 116 PHE A CA 1
ATOM 924 C C . PHE A 1 116 ? -7.131 34.178 -4.900 1.00 88.38 116 PHE A C 1
ATOM 926 O O . PHE A 1 116 ? -8.066 34.262 -4.103 1.00 88.38 116 PHE A O 1
ATOM 933 N N . PRO A 1 117 ? -6.934 35.119 -5.852 1.00 89.38 117 PRO A N 1
ATOM 934 C CA . PRO A 1 117 ? -7.778 36.315 -5.957 1.00 89.38 117 PRO A CA 1
ATOM 935 C C . PRO A 1 117 ? -9.254 36.003 -6.239 1.00 89.38 117 PRO A C 1
ATOM 937 O O . PRO A 1 117 ? -10.129 36.799 -5.915 1.00 89.38 117 PRO A O 1
ATOM 940 N N . PHE A 1 118 ? -9.536 34.838 -6.827 1.00 89.88 118 PHE A N 1
ATOM 941 C CA . PHE A 1 118 ? -10.885 34.387 -7.168 1.00 89.88 118 PHE A CA 1
ATOM 942 C C . PHE A 1 118 ? -11.502 33.489 -6.084 1.00 89.88 118 PHE A C 1
ATOM 944 O O . PHE A 1 118 ? -12.602 32.973 -6.270 1.00 89.88 118 PHE A O 1
ATOM 951 N N . GLY A 1 119 ? -10.800 33.251 -4.968 1.00 87.38 119 GLY A N 1
ATOM 952 C CA . GLY A 1 119 ? -11.252 32.356 -3.898 1.00 87.38 119 GLY A CA 1
ATOM 953 C C . GLY A 1 119 ? -11.326 30.876 -4.302 1.00 87.38 119 GLY A C 1
ATOM 954 O O . GLY A 1 119 ? -11.908 30.067 -3.578 1.00 87.38 119 GLY A O 1
ATOM 955 N N . ILE A 1 120 ? -10.748 30.494 -5.446 1.00 89.44 120 ILE A N 1
ATOM 956 C CA . ILE A 1 120 ? -10.808 29.125 -5.969 1.00 89.44 120 ILE A CA 1
ATOM 957 C C . ILE A 1 120 ? -9.589 28.347 -5.469 1.00 89.44 120 ILE A C 1
ATOM 959 O O . ILE A 1 120 ? -8.446 28.698 -5.754 1.00 89.44 120 ILE A O 1
ATOM 963 N N . LYS A 1 121 ? -9.822 27.240 -4.757 1.00 86.81 121 LYS A N 1
ATOM 964 C CA . LYS A 1 121 ? -8.744 26.339 -4.327 1.00 86.81 121 LYS A CA 1
ATOM 965 C C . LYS A 1 121 ? -8.423 25.315 -5.425 1.00 86.81 121 LYS A C 1
ATOM 967 O O . LYS A 1 121 ? -9.325 24.583 -5.848 1.00 86.81 121 LYS A O 1
ATOM 972 N N . PRO A 1 122 ? -7.165 25.219 -5.891 1.00 87.38 122 PRO A N 1
ATOM 973 C CA . PRO A 1 122 ? -6.782 24.207 -6.865 1.00 87.38 122 PRO A CA 1
ATOM 974 C C . PRO A 1 122 ? -6.878 22.799 -6.269 1.00 87.38 122 PRO A C 1
ATOM 976 O O . PRO A 1 122 ? -6.651 22.573 -5.084 1.00 87.38 122 PRO A O 1
ATOM 979 N N . ARG A 1 123 ? -7.199 21.815 -7.114 1.00 85.62 123 ARG A N 1
ATOM 980 C CA . ARG A 1 123 ? -7.216 20.402 -6.705 1.00 85.62 123 ARG A CA 1
ATOM 981 C C . ARG A 1 123 ? -5.790 19.895 -6.493 1.00 85.62 123 ARG A C 1
ATOM 983 O O . ARG A 1 123 ? -4.978 20.015 -7.419 1.00 85.62 123 ARG A O 1
ATOM 990 N N . LEU A 1 124 ? -5.543 19.268 -5.338 1.00 82.06 124 LEU A N 1
ATOM 991 C CA . LEU A 1 124 ? -4.272 18.617 -4.986 1.00 82.06 124 LEU A CA 1
ATOM 992 C C . LEU A 1 124 ? -3.864 17.602 -6.061 1.00 82.06 124 LEU A C 1
ATOM 994 O O . LEU A 1 124 ? -2.808 17.735 -6.672 1.00 82.06 124 LEU A O 1
ATOM 998 N N . VAL A 1 125 ? -4.770 16.679 -6.393 1.00 84.38 125 VAL A N 1
ATOM 999 C CA . VAL A 1 125 ? -4.554 15.666 -7.432 1.00 84.38 125 VAL A CA 1
ATOM 1000 C C . VAL A 1 125 ? -5.202 16.121 -8.752 1.00 84.38 125 VAL A C 1
ATOM 1002 O O . VAL A 1 125 ? -6.425 16.310 -8.808 1.00 84.38 125 VAL A O 1
ATOM 1005 N N . PRO A 1 126 ? -4.426 16.346 -9.830 1.00 85.75 126 PRO A N 1
ATOM 1006 C CA . PRO A 1 126 ? -4.977 16.659 -11.143 1.00 85.75 126 PRO A CA 1
ATOM 1007 C C . PRO A 1 126 ? -5.694 15.446 -11.743 1.00 85.75 126 PRO A C 1
ATOM 1009 O O . PRO A 1 126 ? -5.230 14.325 -11.607 1.00 85.75 126 PRO A O 1
ATOM 1012 N N . LYS A 1 127 ? -6.773 15.655 -12.509 1.00 86.00 127 LYS A N 1
ATOM 1013 C CA . LYS A 1 127 ? -7.491 14.544 -13.172 1.00 86.00 127 LYS A CA 1
ATOM 1014 C C . LYS A 1 127 ? -6.620 13.745 -14.154 1.00 86.00 127 LYS A C 1
ATOM 1016 O O . LYS A 1 127 ? -6.880 12.569 -14.363 1.00 86.00 127 LYS A O 1
ATOM 1021 N N . TRP A 1 128 ? -5.614 14.381 -14.757 1.00 85.88 128 TRP A N 1
ATOM 1022 C CA . TRP A 1 128 ? -4.762 13.763 -15.775 1.00 85.88 128 TRP A CA 1
ATOM 1023 C C . TRP A 1 128 ? -3.696 12.821 -15.205 1.00 85.88 128 TRP A C 1
ATOM 1025 O O . TRP A 1 128 ? -3.142 12.033 -15.960 1.00 85.88 128 TRP A O 1
ATOM 1035 N N . ILE A 1 129 ? -3.392 12.884 -13.902 1.00 85.06 129 ILE A N 1
ATOM 1036 C CA . ILE A 1 129 ? -2.254 12.136 -13.349 1.00 85.06 129 ILE A CA 1
ATOM 1037 C C . ILE A 1 129 ? -2.503 10.628 -13.267 1.00 85.06 129 ILE A C 1
ATOM 1039 O O . ILE A 1 129 ? -1.557 9.842 -13.240 1.00 85.06 129 ILE A O 1
ATOM 1043 N N . GLY A 1 130 ? -3.775 10.217 -13.239 1.00 85.62 130 GLY A N 1
ATOM 1044 C CA . GLY A 1 130 ? -4.164 8.813 -13.189 1.00 85.62 130 GLY A CA 1
ATOM 1045 C C . GLY A 1 130 ? -3.428 8.055 -12.081 1.00 85.62 130 GLY A C 1
ATOM 1046 O O . GLY A 1 130 ? -3.494 8.430 -10.914 1.00 85.62 130 GLY A O 1
ATOM 1047 N N . GLN A 1 131 ? -2.714 6.996 -12.465 1.00 80.38 131 GLN A N 1
ATOM 1048 C CA . GLN A 1 131 ? -2.001 6.101 -11.548 1.00 80.38 131 GLN A CA 1
ATOM 1049 C C . GLN A 1 131 ? -0.642 6.640 -11.072 1.00 80.38 131 GLN A C 1
ATOM 1051 O O . GLN A 1 131 ? -0.125 6.137 -10.078 1.00 80.38 131 GLN A O 1
ATOM 1056 N N . LEU A 1 132 ? -0.079 7.677 -11.709 1.00 81.81 132 LEU A N 1
ATOM 1057 C CA . LEU A 1 132 ? 1.198 8.271 -11.279 1.00 81.81 132 LEU A CA 1
ATOM 1058 C C . LEU A 1 132 ? 1.105 8.914 -9.889 1.00 81.81 132 LEU A C 1
ATOM 1060 O O . LEU A 1 132 ? 2.124 9.092 -9.231 1.00 81.81 132 LEU A O 1
ATOM 1064 N N . VAL A 1 133 ? -0.111 9.206 -9.414 1.00 80.38 133 VAL A N 1
ATOM 1065 C CA . VAL A 1 133 ? -0.355 9.676 -8.043 1.00 80.38 133 VAL A CA 1
ATOM 1066 C C . VAL A 1 133 ? 0.163 8.688 -6.993 1.00 80.38 133 VAL A C 1
ATOM 1068 O O . VAL A 1 133 ? 0.637 9.106 -5.947 1.00 80.38 133 VAL A O 1
ATOM 1071 N N . TYR A 1 134 ? 0.140 7.383 -7.280 1.00 75.31 134 TYR A N 1
ATOM 1072 C CA . TYR A 1 134 ? 0.604 6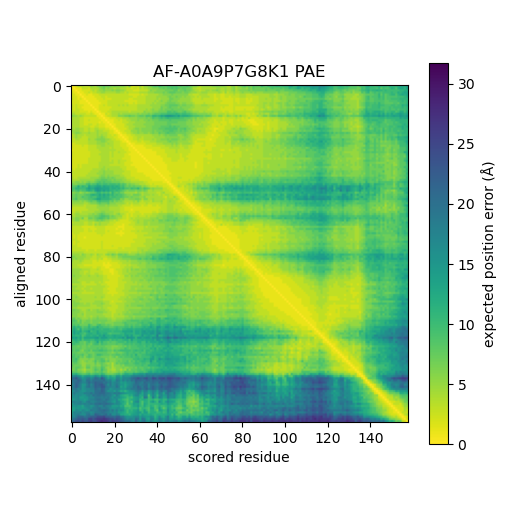.356 -6.341 1.00 75.31 134 TYR A CA 1
ATOM 1073 C C . TYR A 1 134 ? 2.124 6.250 -6.263 1.00 75.31 134 TYR A C 1
ATOM 1075 O O . TYR A 1 134 ? 2.637 5.544 -5.403 1.00 75.31 134 TYR A O 1
ATOM 1083 N N . LEU A 1 135 ? 2.840 6.928 -7.163 1.00 79.56 135 LEU A N 1
ATOM 1084 C CA . LEU A 1 135 ? 4.289 7.018 -7.092 1.00 79.56 135 LEU A CA 1
ATOM 1085 C C . LEU A 1 135 ? 4.744 8.101 -6.114 1.00 79.56 135 LEU A C 1
ATOM 1087 O O . LEU A 1 135 ? 5.921 8.142 -5.784 1.00 79.56 135 LEU A O 1
ATOM 1091 N N . GLN A 1 136 ? 3.849 8.988 -5.663 1.00 72.00 136 GLN A N 1
ATOM 1092 C CA . GLN A 1 136 ? 4.211 9.968 -4.647 1.00 72.00 136 GLN A CA 1
ATOM 1093 C C . GLN A 1 136 ? 4.725 9.220 -3.412 1.00 72.00 136 GLN A C 1
ATOM 1095 O O . GLN A 1 136 ? 4.065 8.278 -2.960 1.00 72.00 136 GLN A O 1
ATOM 1100 N N . PRO A 1 137 ? 5.898 9.587 -2.873 1.00 61.38 137 PRO A N 1
ATOM 1101 C CA . PRO A 1 137 ? 6.355 8.971 -1.647 1.00 61.38 137 PRO A CA 1
ATOM 1102 C C . PRO A 1 137 ? 5.314 9.292 -0.570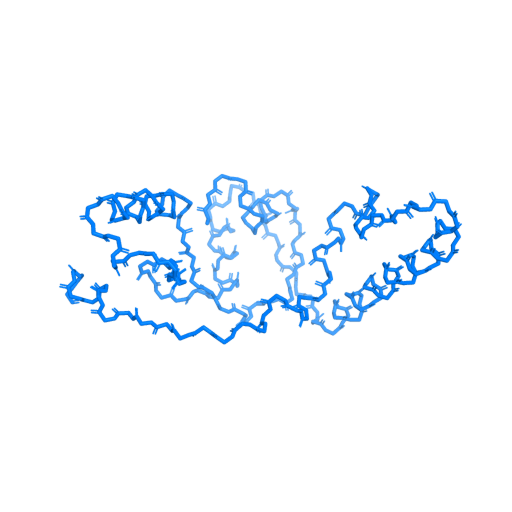 1.00 61.38 137 PRO A C 1
ATOM 1104 O O . PRO A 1 137 ? 4.879 10.430 -0.419 1.00 61.38 137 PRO A O 1
ATOM 1107 N N . ALA A 1 138 ? 4.878 8.272 0.162 1.00 54.69 138 ALA A N 1
ATOM 1108 C CA . ALA A 1 138 ? 3.944 8.403 1.277 1.00 54.69 138 ALA A CA 1
ATOM 1109 C C . ALA A 1 138 ? 4.655 9.006 2.509 1.00 54.69 138 ALA A C 1
ATOM 1111 O O . ALA A 1 138 ? 4.567 8.494 3.624 1.00 54.69 138 ALA A O 1
ATOM 1112 N N . THR A 1 139 ? 5.384 10.108 2.307 1.00 48.34 139 THR A N 1
ATOM 1113 C CA . THR A 1 139 ? 6.166 10.841 3.315 1.00 48.34 139 THR A CA 1
ATOM 1114 C C . THR A 1 139 ? 5.331 11.244 4.527 1.00 48.34 139 THR A C 1
ATOM 1116 O O . THR A 1 139 ? 5.891 11.417 5.603 1.00 48.34 139 THR A O 1
ATOM 1119 N N . LEU A 1 140 ? 4.004 11.343 4.385 1.00 43.22 140 LEU A N 1
ATOM 1120 C CA . LEU A 1 140 ? 3.084 11.686 5.472 1.00 43.22 140 LEU A CA 1
ATOM 1121 C C . LEU A 1 140 ? 2.147 10.546 5.910 1.00 43.22 140 LEU A C 1
ATOM 1123 O O . LEU A 1 140 ? 1.616 10.621 7.013 1.00 43.22 140 LEU A O 1
ATOM 1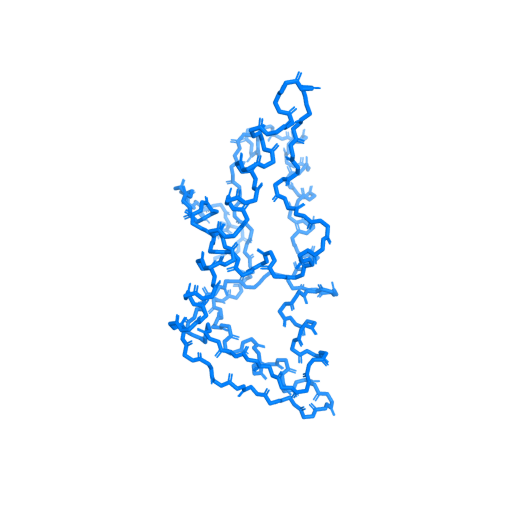127 N N . GLU A 1 141 ? 1.938 9.494 5.108 1.00 48.19 141 GLU A N 1
ATOM 1128 C CA . GLU A 1 141 ? 1.019 8.398 5.483 1.00 48.19 141 GLU A CA 1
ATOM 1129 C C . GLU A 1 141 ? 1.646 7.419 6.491 1.00 48.19 141 GLU A C 1
ATOM 1131 O O . GLU A 1 141 ? 0.929 6.818 7.287 1.00 48.19 141 GLU A O 1
ATOM 1136 N N . TYR A 1 142 ? 2.978 7.298 6.525 1.00 47.59 142 TYR A N 1
ATOM 1137 C CA . TYR A 1 142 ? 3.681 6.359 7.413 1.00 47.59 142 TYR A CA 1
ATOM 1138 C C . TYR A 1 142 ? 4.109 6.942 8.772 1.00 47.59 142 TYR A C 1
ATOM 1140 O O . TYR A 1 142 ? 4.798 6.270 9.533 1.00 47.59 142 TYR A O 1
ATOM 1148 N N . LEU A 1 143 ? 3.710 8.174 9.104 1.00 43.88 143 LEU A N 1
ATOM 1149 C CA . LEU A 1 143 ? 4.115 8.865 10.341 1.00 43.88 143 LEU A CA 1
ATOM 1150 C C . LEU A 1 143 ? 3.033 8.837 11.432 1.00 43.88 143 LEU A C 1
ATOM 1152 O O . LEU A 1 143 ? 2.846 9.820 12.148 1.00 43.88 143 LEU A O 1
ATOM 1156 N N . SER A 1 144 ? 2.301 7.730 11.564 1.00 53.75 144 SER A N 1
ATOM 1157 C CA . SER A 1 144 ? 1.412 7.531 12.714 1.00 53.75 144 SER A CA 1
ATOM 1158 C C . SER A 1 144 ? 2.083 6.616 13.735 1.00 53.75 144 SER A C 1
ATOM 1160 O O . SER A 1 144 ? 2.438 5.480 13.433 1.00 53.75 144 SER A O 1
ATOM 1162 N N . ASP A 1 145 ? 2.279 7.136 14.946 1.00 44.62 145 ASP A N 1
ATOM 1163 C CA . ASP A 1 145 ? 2.698 6.341 16.098 1.00 44.62 145 ASP A CA 1
ATOM 1164 C C . ASP A 1 145 ? 1.480 5.546 16.582 1.00 44.62 145 ASP A C 1
ATOM 1166 O O . ASP A 1 145 ? 0.567 6.091 17.209 1.00 44.62 145 ASP A O 1
ATOM 1170 N N . ILE A 1 146 ? 1.399 4.281 16.173 1.00 57.69 146 ILE A N 1
ATOM 1171 C CA . ILE A 1 146 ? 0.293 3.390 16.521 1.00 57.69 146 ILE A CA 1
ATOM 1172 C C . ILE A 1 146 ? 0.807 2.382 17.542 1.00 57.69 146 ILE A C 1
ATOM 1174 O O . ILE A 1 146 ? 1.610 1.505 17.227 1.00 57.69 146 ILE A O 1
ATOM 1178 N N . VAL A 1 147 ? 0.292 2.470 18.767 1.00 55.41 147 VAL A N 1
ATOM 1179 C CA . VAL A 1 147 ? 0.463 1.419 19.774 1.00 55.41 147 VAL A CA 1
ATOM 1180 C C . VAL A 1 147 ? -0.492 0.278 19.429 1.00 55.41 147 VAL A C 1
ATOM 1182 O O . VAL A 1 147 ? -1.710 0.427 19.519 1.00 55.41 147 VAL A O 1
ATOM 1185 N N . ILE A 1 148 ? 0.061 -0.857 19.006 1.00 65.75 148 ILE A N 1
ATOM 1186 C CA . ILE A 1 148 ? -0.702 -2.060 18.658 1.00 65.75 148 ILE A CA 1
ATOM 1187 C C . ILE A 1 148 ? -0.837 -2.925 19.919 1.00 65.75 148 ILE A C 1
ATOM 1189 O O . ILE A 1 148 ? 0.145 -3.507 20.375 1.00 65.75 148 ILE A O 1
ATOM 1193 N N . ASP A 1 149 ? -2.044 -3.013 20.483 1.00 61.69 149 ASP A N 1
ATOM 1194 C CA . ASP A 1 149 ? -2.374 -3.933 21.581 1.00 61.69 149 ASP A CA 1
ATOM 1195 C C . ASP A 1 149 ? -3.116 -5.164 21.034 1.00 61.69 149 ASP A C 1
ATOM 1197 O O . ASP A 1 149 ? -4.280 -5.086 20.638 1.00 61.69 149 ASP A O 1
ATOM 1201 N N . ASP A 1 150 ? -2.436 -6.312 21.012 1.00 67.31 150 ASP A N 1
ATOM 1202 C CA . ASP A 1 150 ? -2.970 -7.594 20.536 1.00 67.31 150 ASP A CA 1
ATOM 1203 C C . ASP A 1 150 ? -3.477 -8.511 21.668 1.00 67.31 150 ASP A C 1
ATOM 1205 O O . ASP A 1 150 ? -3.920 -9.641 21.421 1.00 67.31 150 ASP A O 1
ATOM 1209 N N . SER A 1 151 ? -3.460 -8.037 22.920 1.00 67.88 151 SER A N 1
ATOM 1210 C CA . SER A 1 151 ? -3.756 -8.848 24.109 1.00 67.88 151 SER A CA 1
ATOM 1211 C C . SER A 1 151 ? -5.174 -9.427 24.113 1.00 67.88 151 SER A C 1
ATOM 1213 O O . SER A 1 151 ? -5.402 -10.531 24.615 1.00 67.88 151 SER A O 1
ATOM 1215 N N . ARG A 1 152 ? -6.139 -8.711 23.526 1.00 67.19 152 ARG A N 1
ATOM 1216 C CA . ARG A 1 152 ? -7.528 -9.172 23.369 1.00 67.19 152 ARG A CA 1
ATOM 1217 C C . ARG A 1 152 ? -7.657 -10.266 22.313 1.00 67.19 152 ARG A C 1
ATOM 1219 O O . ARG A 1 152 ? -8.358 -11.245 22.551 1.00 67.19 152 ARG A O 1
ATOM 1226 N N . ALA A 1 153 ? -6.962 -10.122 21.185 1.00 63.44 153 ALA A N 1
ATOM 1227 C CA . ALA A 1 153 ? -7.000 -11.096 20.098 1.00 63.44 153 ALA A CA 1
ATOM 1228 C C . ALA A 1 153 ? -6.425 -12.450 20.546 1.00 63.44 153 ALA A C 1
ATOM 1230 O O . ALA A 1 153 ? -7.038 -13.491 20.308 1.00 63.44 153 ALA A O 1
ATOM 1231 N N . LYS A 1 154 ? -5.315 -12.433 21.295 1.00 62.84 154 LYS A N 1
ATOM 1232 C CA . LYS A 1 154 ? -4.695 -13.647 21.855 1.00 62.84 154 LYS A CA 1
ATOM 1233 C C . LYS A 1 154 ? -5.627 -14.427 22.788 1.00 62.84 154 LYS A C 1
ATOM 1235 O O . LYS A 1 154 ? -5.665 -15.646 22.726 1.00 62.84 154 LYS A O 1
ATOM 1240 N N . LYS A 1 155 ? -6.444 -13.746 23.602 1.00 66.12 155 LYS A N 1
ATOM 1241 C CA . LYS A 1 155 ? -7.385 -14.412 24.529 1.00 66.12 155 LYS A CA 1
ATOM 1242 C C . LYS A 1 155 ? -8.471 -15.232 23.831 1.00 66.12 155 LYS A C 1
ATOM 1244 O O . LYS A 1 155 ? -8.979 -16.175 24.425 1.00 66.12 155 LYS A O 1
ATOM 1249 N N . VAL A 1 156 ? -8.855 -14.847 22.616 1.00 61.94 156 VAL A N 1
ATOM 1250 C CA . VAL A 1 156 ? -9.912 -15.526 21.850 1.00 61.94 156 VAL A CA 1
ATOM 1251 C C . VAL A 1 156 ? -9.331 -16.619 20.951 1.00 61.94 156 VAL A C 1
ATOM 1253 O O . VAL A 1 156 ? -9.999 -17.619 20.702 1.00 61.94 156 VAL A O 1
ATOM 1256 N N . LEU A 1 157 ? -8.097 -16.440 20.471 1.00 50.56 157 LEU A N 1
ATOM 1257 C CA . LEU A 1 157 ? -7.478 -17.316 19.472 1.00 50.56 157 LEU A CA 1
ATOM 1258 C C . LEU A 1 157 ? -6.545 -18.397 20.048 1.00 50.56 157 LEU A C 1
ATOM 1260 O O . LEU A 1 157 ? -6.234 -19.332 19.310 1.00 50.56 157 LEU A O 1
ATOM 1264 N N . GLY A 1 158 ? -6.193 -18.321 21.340 1.00 43.47 158 GLY A N 1
ATOM 1265 C CA . GLY A 1 158 ? -5.318 -19.286 22.021 1.00 43.47 158 GLY A CA 1
ATOM 1266 C C . GLY A 1 158 ? -3.852 -18.896 21.951 1.00 43.47 158 GLY A C 1
ATOM 1267 O O . GLY A 1 158 ? -3.292 -18.925 20.835 1.00 43.47 158 GLY A O 1
#

pLDDT: mean 83.93, std 12.09, range [43.22, 93.56]

Mean predicted aligned error: 7.71 Å

Solvent-accessible surface area (backbone atoms only — not comparable to full-atom values): 9583 Å² total; per-residue (Å²): 78,55,91,83,29,67,73,62,44,50,53,74,68,39,64,64,34,81,42,59,54,50,85,46,66,47,57,67,32,50,51,66,58,54,53,50,50,52,52,52,45,54,50,34,40,72,77,41,46,85,78,41,63,96,62,87,82,88,88,69,32,95,60,74,63,40,35,48,40,60,54,50,51,51,51,42,70,72,41,97,56,86,56,43,80,39,86,40,72,49,64,65,54,52,52,51,13,51,51,52,43,51,51,43,53,50,51,40,53,55,43,32,69,72,27,48,88,74,75,45,81,61,64,80,73,58,87,84,50,66,73,61,61,73,47,36,71,63,83,72,77,76,72,69,93,74,86,84,82,58,71,67,60,46,74,76,70,109